Protein AF-A0A1F2QQF0-F1 (afdb_monomer)

Nearest PDB structures (foldseek):
  2oer-assembly1_B  TM=5.824E-01  e=1.417E+00  Pseudomonas aeruginosa

pLDDT: mean 76.14, std 14.35, range [44.59, 94.94]

Structure (mmCIF, N/CA/C/O backbone):
data_AF-A0A1F2QQF0-F1
#
_entry.id   AF-A0A1F2QQF0-F1
#
loop_
_atom_site.group_PDB
_atom_site.id
_atom_site.type_symbol
_atom_site.label_atom_id
_atom_site.label_alt_id
_atom_site.label_comp_id
_atom_site.label_asym_id
_atom_site.label_entity_id
_atom_site.label_seq_id
_atom_site.pdbx_PDB_ins_code
_atom_site.Cartn_x
_atom_site.Cartn_y
_atom_site.Cartn_z
_atom_site.occupancy
_atom_site.B_iso_or_equiv
_atom_site.auth_seq_id
_atom_site.auth_comp_id
_atom_site.auth_asym_id
_atom_site.auth_atom_id
_atom_site.pdbx_PDB_model_num
ATOM 1 N N . MET A 1 1 ? -1.314 12.206 -6.678 1.00 48.84 1 MET A N 1
ATOM 2 C CA . MET A 1 1 ? -1.539 11.006 -5.840 1.00 48.84 1 MET A CA 1
ATOM 3 C C . MET A 1 1 ? -2.813 11.112 -4.991 1.00 48.84 1 MET A C 1
ATOM 5 O O . MET A 1 1 ? -3.781 10.437 -5.318 1.00 48.84 1 MET A O 1
ATOM 9 N N . LEU A 1 2 ? -2.887 12.012 -3.995 1.00 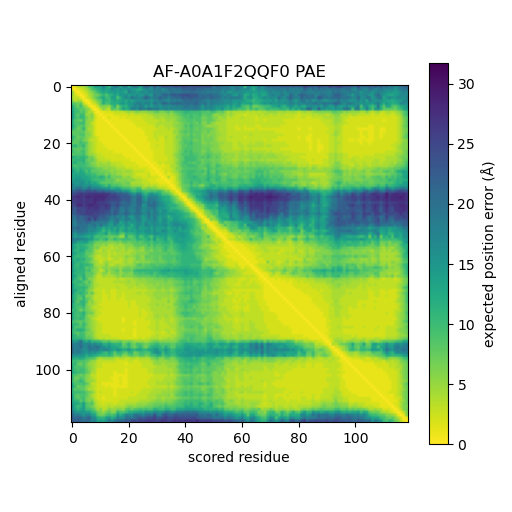52.06 2 LEU A N 1
ATOM 10 C CA . LEU A 1 2 ? -4.059 12.147 -3.101 1.00 52.06 2 LEU A CA 1
ATOM 11 C C . LEU A 1 2 ? -5.390 12.427 -3.830 1.00 52.06 2 LEU A C 1
ATOM 13 O O . LEU A 1 2 ? -6.415 11.877 -3.451 1.00 52.06 2 LEU A O 1
ATOM 17 N N . ALA A 1 3 ? -5.389 13.215 -4.911 1.00 55.25 3 ALA A N 1
ATOM 18 C CA . ALA A 1 3 ? -6.614 13.559 -5.648 1.00 55.25 3 ALA A CA 1
ATOM 19 C C . ALA A 1 3 ? -7.285 12.369 -6.373 1.00 55.25 3 ALA A C 1
ATOM 21 O O . ALA A 1 3 ? -8.510 12.333 -6.468 1.00 55.25 3 ALA A O 1
ATOM 22 N N . HIS A 1 4 ? -6.512 11.387 -6.861 1.00 52.44 4 HIS A N 1
ATOM 23 C CA . HIS A 1 4 ? -7.065 10.185 -7.505 1.00 52.44 4 HIS A CA 1
ATOM 24 C C . HIS A 1 4 ? -7.625 9.208 -6.458 1.00 52.44 4 HIS A C 1
ATOM 26 O O . HIS A 1 4 ? -8.718 8.675 -6.631 1.00 52.44 4 HIS A O 1
ATOM 32 N N . ALA A 1 5 ? -6.927 9.058 -5.326 1.00 54.66 5 ALA A N 1
ATOM 33 C CA . ALA A 1 5 ? -7.369 8.225 -4.210 1.00 54.66 5 ALA A CA 1
ATOM 34 C C . ALA A 1 5 ? -8.610 8.800 -3.497 1.00 54.66 5 ALA A C 1
ATOM 36 O O . ALA A 1 5 ? -9.523 8.051 -3.171 1.00 54.66 5 ALA A O 1
ATOM 37 N N . ARG A 1 6 ? -8.712 10.127 -3.331 1.00 57.28 6 ARG A N 1
ATOM 38 C CA . ARG A 1 6 ? -9.813 10.812 -2.614 1.00 57.28 6 ARG A CA 1
ATOM 39 C C . ARG A 1 6 ? -11.230 10.529 -3.134 1.00 57.28 6 ARG A C 1
ATOM 41 O O . ARG A 1 6 ? -12.189 10.795 -2.421 1.00 57.28 6 ARG A O 1
ATOM 48 N N . ARG A 1 7 ? -11.397 9.985 -4.348 1.00 63.19 7 ARG A N 1
ATOM 49 C CA . ARG A 1 7 ? -12.718 9.564 -4.861 1.00 63.19 7 ARG A CA 1
ATOM 50 C C . ARG A 1 7 ? -13.250 8.292 -4.187 1.00 63.19 7 ARG A C 1
ATOM 52 O O . ARG A 1 7 ? -14.445 8.017 -4.279 1.00 63.19 7 ARG A O 1
ATOM 59 N N . ARG A 1 8 ? -12.391 7.508 -3.528 1.00 66.19 8 ARG A N 1
ATOM 60 C CA . ARG A 1 8 ? -12.783 6.336 -2.734 1.00 66.19 8 ARG A CA 1
ATOM 61 C C . ARG A 1 8 ? -13.037 6.769 -1.292 1.00 66.19 8 ARG A C 1
ATOM 63 O O . ARG A 1 8 ? -12.176 7.394 -0.685 1.00 66.19 8 ARG A O 1
ATOM 70 N N . ARG A 1 9 ? -14.209 6.422 -0.746 1.00 70.31 9 ARG A N 1
ATOM 71 C CA . ARG A 1 9 ? -14.543 6.707 0.664 1.00 70.31 9 ARG A CA 1
ATOM 72 C C . ARG A 1 9 ? -13.835 5.769 1.642 1.00 70.31 9 ARG A C 1
ATOM 74 O O . ARG A 1 9 ? -13.634 6.145 2.783 1.00 70.31 9 ARG A O 1
ATOM 81 N N . ASP A 1 10 ? -13.476 4.566 1.198 1.00 84.94 10 ASP A N 1
ATOM 82 C CA . ASP A 1 10 ? -12.825 3.550 2.028 1.00 84.94 10 ASP A CA 1
ATOM 83 C C . ASP A 1 10 ? -11.298 3.784 2.075 1.00 84.94 10 ASP A C 1
ATOM 85 O O . ASP A 1 10 ? -10.656 3.773 1.017 1.00 84.94 10 ASP A O 1
ATOM 89 N N . PRO A 1 11 ? -10.698 3.994 3.262 1.00 83.69 1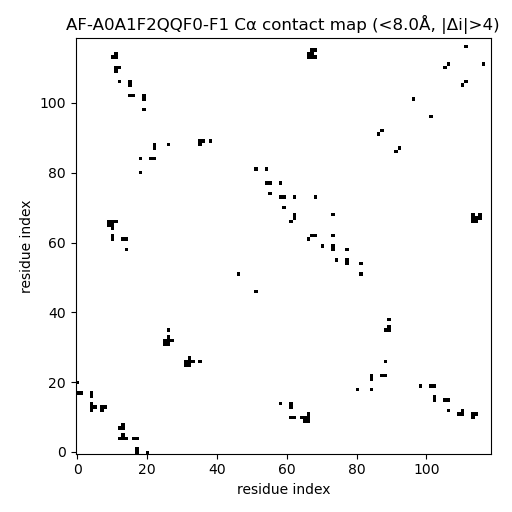1 PRO A N 1
ATOM 90 C CA . PRO A 1 11 ? -9.257 4.212 3.416 1.00 83.69 11 PRO A CA 1
ATOM 91 C C . PRO A 1 11 ? -8.399 3.066 2.877 1.00 83.69 11 PRO A C 1
ATOM 93 O O . PRO A 1 11 ? -7.360 3.307 2.264 1.00 83.69 11 PRO A O 1
ATOM 96 N N . GLY A 1 12 ? -8.846 1.818 3.026 1.00 87.19 12 GLY A N 1
ATOM 97 C CA . GLY A 1 12 ? -8.136 0.662 2.485 1.00 87.19 12 GLY A CA 1
ATOM 98 C C . GLY A 1 12 ? -8.119 0.649 0.961 1.00 87.19 12 GLY A C 1
ATOM 99 O O . GLY A 1 12 ? -7.079 0.395 0.353 1.00 87.19 12 GLY A O 1
ATOM 100 N N . GLU A 1 13 ? -9.226 1.013 0.313 1.00 89.00 13 GLU A N 1
ATOM 101 C CA . GLU A 1 13 ? -9.249 1.180 -1.141 1.00 89.00 13 GLU A CA 1
ATOM 102 C C . GLU A 1 13 ? -8.329 2.310 -1.607 1.00 89.00 13 GLU A C 1
ATOM 104 O O . GLU A 1 13 ? -7.665 2.171 -2.633 1.00 89.00 13 GLU A O 1
ATOM 109 N N . ARG A 1 14 ? -8.238 3.407 -0.848 1.00 86.75 14 ARG A N 1
ATOM 110 C CA . ARG A 1 14 ? -7.316 4.512 -1.151 1.00 86.75 14 ARG A CA 1
ATOM 111 C C . ARG A 1 14 ? -5.860 4.068 -1.123 1.00 86.75 14 ARG A C 1
ATOM 113 O O . ARG A 1 14 ? -5.109 4.437 -2.023 1.00 86.75 14 ARG A O 1
ATOM 120 N N . ILE A 1 15 ? -5.480 3.280 -0.119 1.00 87.19 15 ILE A N 1
ATOM 121 C CA . ILE A 1 15 ? -4.133 2.713 0.006 1.00 87.19 15 ILE A CA 1
ATOM 122 C C . ILE A 1 15 ? -3.820 1.814 -1.194 1.00 87.19 15 ILE A C 1
ATOM 124 O O . ILE A 1 15 ? -2.768 1.952 -1.812 1.00 87.19 15 ILE A O 1
ATOM 128 N N . ILE A 1 16 ? -4.750 0.941 -1.582 1.00 90.75 16 ILE A N 1
ATOM 129 C CA . ILE A 1 16 ? -4.544 0.029 -2.714 1.00 90.75 16 ILE A CA 1
ATOM 130 C C . ILE A 1 16 ? -4.383 0.791 -4.033 1.00 90.75 16 ILE A C 1
ATOM 132 O O . ILE A 1 16 ? -3.469 0.494 -4.800 1.00 90.75 16 ILE A O 1
ATOM 136 N N . GLU A 1 17 ? -5.225 1.790 -4.307 1.00 88.75 17 GLU A N 1
ATOM 137 C CA . GLU A 1 17 ? -5.074 2.602 -5.524 1.00 88.75 17 GLU A CA 1
ATOM 138 C C . GLU A 1 17 ? -3.775 3.423 -5.501 1.00 88.75 17 GLU A C 1
ATOM 140 O O 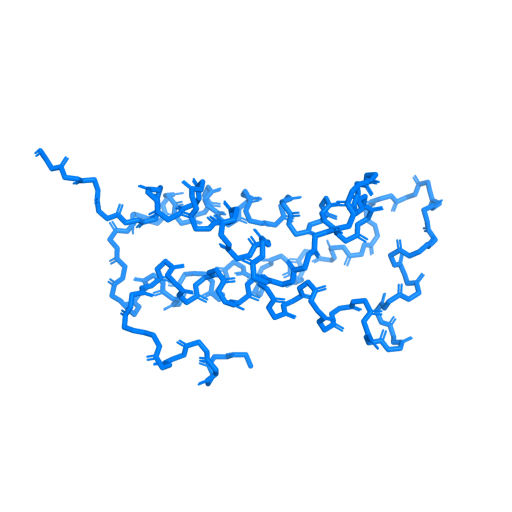. GLU A 1 17 ? -3.153 3.624 -6.543 1.00 88.75 17 GLU A O 1
ATOM 145 N N . ALA A 1 18 ? -3.319 3.855 -4.322 1.00 86.00 18 ALA A N 1
ATOM 146 C CA . ALA A 1 18 ? -2.026 4.511 -4.168 1.00 86.00 18 ALA A CA 1
ATOM 147 C C . ALA A 1 18 ? -0.860 3.564 -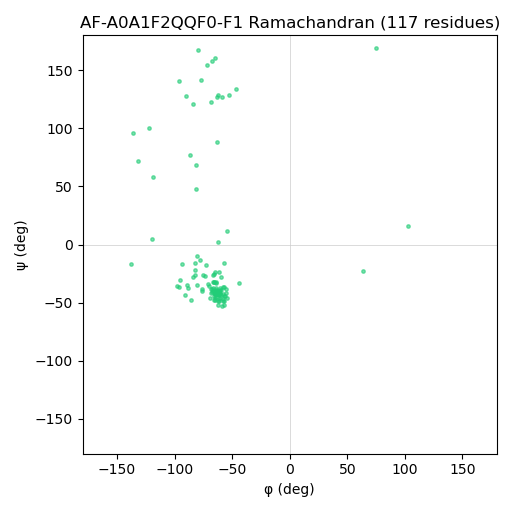4.504 1.00 86.00 18 ALA A C 1
ATOM 149 O O . ALA A 1 18 ? 0.062 3.968 -5.212 1.00 86.00 18 ALA A O 1
ATOM 150 N N . MET A 1 19 ? -0.924 2.301 -4.068 1.00 88.81 19 MET A N 1
ATOM 151 C CA . MET A 1 19 ? 0.067 1.284 -4.433 1.00 88.81 19 MET A CA 1
ATOM 152 C C . MET A 1 19 ? 0.084 1.032 -5.942 1.00 88.81 19 MET A C 1
ATOM 154 O O . MET A 1 19 ? 1.148 1.063 -6.550 1.00 88.81 19 MET A O 1
ATOM 158 N N . LEU A 1 20 ? -1.082 0.828 -6.563 1.00 89.94 20 LEU A N 1
ATOM 159 C CA . LEU A 1 20 ? -1.184 0.596 -8.010 1.00 89.94 20 LEU A CA 1
ATOM 160 C C . LEU A 1 20 ? -0.639 1.773 -8.819 1.00 89.94 20 LEU A C 1
ATOM 162 O O . LEU A 1 20 ? 0.079 1.568 -9.794 1.00 89.94 20 LEU A O 1
ATOM 166 N N . PHE A 1 21 ? -0.939 3.000 -8.386 1.00 85.50 21 PHE A N 1
ATOM 167 C CA . PHE A 1 21 ? -0.370 4.205 -8.975 1.00 85.50 21 PHE A CA 1
ATOM 168 C C . PHE A 1 21 ? 1.162 4.175 -8.916 1.00 85.50 21 PHE A C 1
ATOM 170 O O . PHE A 1 21 ? 1.804 4.308 -9.950 1.00 85.50 21 PHE A O 1
ATOM 177 N N . LEU A 1 22 ? 1.761 3.932 -7.746 1.00 85.19 22 LEU A N 1
ATOM 178 C CA . LEU A 1 22 ? 3.222 3.882 -7.616 1.00 85.19 22 LEU A CA 1
ATOM 179 C C . LEU A 1 22 ? 3.854 2.778 -8.473 1.00 85.19 22 LEU A C 1
ATOM 181 O O . LEU A 1 22 ? 4.855 3.027 -9.140 1.00 85.19 22 LEU A O 1
ATOM 185 N N . LEU A 1 23 ? 3.257 1.585 -8.501 1.00 85.69 23 LEU A N 1
ATOM 186 C CA . LEU A 1 23 ? 3.753 0.460 -9.300 1.00 85.69 23 LEU A CA 1
ATOM 187 C C . LEU A 1 23 ? 3.683 0.715 -10.808 1.00 85.69 23 LEU A C 1
ATOM 189 O O . LEU A 1 23 ? 4.449 0.116 -11.558 1.00 85.69 23 LEU A O 1
ATOM 193 N N . ARG A 1 24 ? 2.799 1.610 -11.256 1.00 86.56 24 ARG A N 1
ATOM 194 C CA . ARG A 1 24 ? 2.724 2.043 -12.653 1.00 86.56 24 ARG A CA 1
ATOM 195 C C . ARG A 1 24 ? 3.679 3.194 -12.957 1.00 86.56 24 ARG A C 1
ATOM 197 O O . ARG A 1 24 ? 4.392 3.142 -13.954 1.00 86.56 24 ARG A O 1
ATOM 204 N N . GLU A 1 25 ? 3.687 4.229 -12.121 1.00 83.06 25 GLU A N 1
ATOM 205 C CA . GLU A 1 25 ? 4.428 5.460 -12.409 1.00 83.06 25 GLU A CA 1
ATOM 206 C C . GLU A 1 25 ? 5.936 5.309 -12.176 1.00 83.06 25 GLU A C 1
ATOM 208 O O . GLU A 1 25 ? 6.720 5.818 -12.970 1.00 83.06 25 GLU A O 1
ATOM 213 N N . ILE A 1 26 ? 6.372 4.587 -11.134 1.00 82.75 26 ILE A N 1
ATOM 214 C CA . ILE A 1 26 ? 7.805 4.477 -10.805 1.00 82.75 26 ILE A CA 1
ATOM 215 C C . ILE A 1 26 ? 8.611 3.824 -11.942 1.00 82.75 26 ILE A C 1
ATOM 217 O O . ILE A 1 26 ? 9.635 4.390 -12.329 1.00 82.75 26 ILE A O 1
ATOM 221 N N . PRO A 1 27 ? 8.195 2.680 -12.526 1.00 77.81 27 PRO A N 1
ATOM 222 C CA . PRO A 1 27 ? 8.921 2.089 -13.650 1.00 77.81 27 PRO A CA 1
ATOM 223 C C . PRO A 1 27 ? 8.872 2.935 -14.929 1.00 77.81 27 PRO A C 1
ATOM 225 O O . PRO A 1 27 ? 9.766 2.813 -15.769 1.00 77.81 27 PRO A O 1
ATOM 228 N N . ALA A 1 28 ? 7.826 3.753 -15.090 1.00 81.50 28 ALA A N 1
ATOM 229 C CA . ALA A 1 28 ? 7.629 4.627 -16.243 1.00 81.50 28 ALA A CA 1
ATOM 230 C C . ALA A 1 28 ? 8.411 5.949 -16.136 1.00 81.50 28 ALA A C 1
ATOM 232 O O . ALA A 1 28 ? 8.695 6.573 -17.159 1.00 81.50 28 ALA A O 1
ATOM 233 N N . ASP A 1 29 ? 8.777 6.371 -14.924 1.00 79.25 29 ASP A N 1
ATOM 234 C CA . ASP A 1 29 ? 9.539 7.594 -14.691 1.00 79.25 29 ASP A CA 1
ATOM 235 C C . ASP A 1 29 ? 10.983 7.447 -15.230 1.00 79.25 29 ASP A C 1
ATOM 237 O O . ASP A 1 29 ? 11.720 6.556 -14.794 1.00 79.25 29 ASP A O 1
ATOM 241 N N . PRO A 1 30 ? 11.441 8.321 -16.150 1.00 77.94 30 PRO A N 1
ATOM 242 C CA . PRO A 1 30 ? 12.780 8.233 -16.739 1.00 77.94 30 PRO A CA 1
ATOM 243 C C . PRO A 1 30 ? 13.937 8.363 -15.740 1.00 77.94 30 PRO A C 1
ATOM 245 O O . PRO A 1 30 ? 15.046 7.913 -16.027 1.00 77.94 30 PRO A O 1
ATOM 248 N N . ARG A 1 31 ? 13.707 9.003 -14.589 1.00 75.62 31 ARG A N 1
ATOM 249 C CA . ARG A 1 31 ? 14.698 9.212 -13.526 1.00 75.62 31 ARG A CA 1
ATOM 250 C C . ARG A 1 31 ? 14.708 8.047 -12.544 1.00 75.62 31 ARG A C 1
ATOM 252 O O . ARG A 1 31 ? 15.781 7.676 -12.080 1.00 75.62 31 ARG A O 1
ATOM 259 N N . LEU A 1 32 ? 13.541 7.480 -12.234 1.00 73.00 32 LEU A N 1
ATOM 260 C CA . LEU A 1 32 ? 13.407 6.413 -11.235 1.00 73.00 32 LEU A CA 1
ATOM 261 C C . LEU A 1 32 ? 13.533 5.012 -11.847 1.00 73.00 32 LEU A C 1
ATOM 263 O O . LEU A 1 32 ? 14.242 4.167 -11.307 1.00 73.00 32 LEU A O 1
ATOM 267 N N . GLY A 1 33 ? 12.907 4.765 -12.997 1.00 72.06 33 GLY A N 1
ATOM 268 C CA . GLY A 1 33 ? 12.826 3.451 -13.640 1.00 72.06 33 GLY A CA 1
ATOM 269 C C . GLY A 1 33 ? 14.174 2.756 -13.894 1.00 72.06 33 GLY A C 1
ATOM 270 O O . GLY A 1 33 ? 14.301 1.572 -13.571 1.00 72.06 33 GLY A O 1
ATOM 271 N N . PRO A 1 34 ? 15.217 3.433 -14.428 1.00 74.12 34 PRO A N 1
ATOM 272 C CA . PRO A 1 34 ? 16.533 2.819 -14.636 1.00 74.12 34 PRO A CA 1
ATOM 273 C C . PRO A 1 34 ? 17.181 2.317 -13.351 1.00 74.12 34 PRO A C 1
ATOM 275 O O . PRO A 1 34 ? 17.968 1.368 -13.380 1.00 74.12 34 PRO A O 1
ATOM 278 N N . LEU A 1 35 ? 16.846 2.942 -12.227 1.00 69.81 35 LEU A N 1
ATOM 279 C CA . LEU A 1 35 ? 17.457 2.613 -10.963 1.00 69.81 35 LEU A CA 1
ATOM 280 C C . LEU A 1 35 ? 16.954 1.274 -10.397 1.00 69.81 35 LEU A C 1
ATOM 282 O O . LEU A 1 35 ? 17.698 0.580 -9.715 1.00 69.81 35 LEU A O 1
ATOM 286 N N . PHE A 1 36 ? 15.730 0.865 -10.740 1.00 65.88 36 PHE A N 1
ATOM 287 C CA . PHE A 1 36 ? 15.179 -0.444 -10.366 1.00 65.88 36 PHE A CA 1
ATOM 288 C C . PHE A 1 36 ? 15.623 -1.577 -11.308 1.00 65.88 36 PHE A C 1
ATOM 290 O O . PHE A 1 36 ? 15.528 -2.746 -10.953 1.00 65.88 36 PHE A O 1
ATOM 297 N N . LYS A 1 37 ? 16.149 -1.252 -12.500 1.00 60.53 37 LYS A N 1
ATOM 298 C CA . LYS A 1 37 ? 16.646 -2.236 -13.486 1.00 60.53 37 LYS A CA 1
ATOM 299 C C . LYS A 1 37 ? 18.085 -2.683 -13.231 1.00 60.53 37 LYS A C 1
ATOM 301 O O . LYS A 1 37 ? 18.468 -3.785 -13.617 1.00 60.53 37 LYS A O 1
ATOM 306 N N . LYS A 1 38 ? 18.909 -1.831 -12.614 1.00 53.00 38 LYS A N 1
ATOM 307 C CA . LYS A 1 38 ? 20.284 -2.170 -12.229 1.00 53.00 38 LYS A CA 1
ATOM 308 C C . LYS A 1 38 ? 20.270 -2.827 -10.849 1.00 53.00 38 LYS A C 1
ATOM 310 O O . LYS A 1 38 ? 20.638 -2.214 -9.856 1.00 53.00 38 LYS A O 1
ATOM 315 N N . GLY A 1 39 ? 19.882 -4.099 -10.800 1.00 53.84 39 GLY A N 1
ATOM 316 C CA . GLY A 1 39 ? 20.210 -4.955 -9.663 1.00 53.84 39 GLY A CA 1
ATOM 317 C C . GLY A 1 39 ? 21.728 -5.108 -9.575 1.00 53.84 39 GLY A C 1
ATOM 318 O O . GLY A 1 39 ? 22.291 -5.990 -10.215 1.00 53.84 39 GLY A O 1
ATOM 319 N N . ARG A 1 40 ? 22.414 -4.206 -8.868 1.00 44.59 40 ARG A N 1
ATOM 320 C CA . ARG A 1 40 ? 23.837 -4.346 -8.544 1.00 44.59 40 ARG A CA 1
ATOM 321 C C . ARG A 1 40 ? 24.077 -3.980 -7.086 1.00 44.59 40 ARG A C 1
ATOM 323 O O . ARG A 1 40 ? 24.189 -2.813 -6.737 1.00 44.59 40 ARG A O 1
ATOM 330 N N . GLU A 1 41 ? 24.086 -5.047 -6.293 1.00 49.31 41 GLU A N 1
ATOM 331 C CA . GLU A 1 41 ? 24.864 -5.312 -5.070 1.00 49.31 41 GLU A CA 1
ATOM 332 C C . GLU A 1 41 ? 24.652 -4.428 -3.828 1.00 49.31 41 GLU A C 1
ATOM 334 O O . GLU A 1 41 ? 24.776 -4.942 -2.719 1.00 49.31 41 GLU A O 1
ATOM 339 N N . ASP A 1 42 ? 24.147 -3.202 -3.956 1.00 47.97 42 ASP A N 1
ATOM 340 C CA . ASP A 1 42 ? 23.949 -2.294 -2.821 1.00 47.97 42 ASP A CA 1
ATOM 341 C C . ASP A 1 42 ? 22.474 -1.920 -2.632 1.00 47.97 42 ASP A C 1
ATOM 343 O O . ASP A 1 42 ? 22.114 -0.741 -2.624 1.00 47.97 42 ASP A O 1
ATOM 347 N N . GLY A 1 43 ? 21.595 -2.912 -2.433 1.00 48.66 43 GLY A N 1
ATOM 348 C CA . GLY A 1 43 ? 20.142 -2.754 -2.188 1.00 48.66 43 GLY A CA 1
ATOM 349 C C . GLY A 1 43 ? 19.721 -1.829 -1.021 1.00 48.66 43 GLY A C 1
ATOM 350 O O . GLY A 1 43 ? 18.560 -1.821 -0.626 1.00 48.66 43 GLY A O 1
ATOM 351 N N . ARG A 1 44 ? 20.651 -1.048 -0.462 1.00 49.53 44 ARG A N 1
ATOM 352 C CA . ARG A 1 44 ? 20.484 0.011 0.540 1.00 49.53 44 ARG A CA 1
ATOM 353 C C . ARG A 1 44 ? 20.329 1.422 -0.046 1.00 49.53 44 ARG A C 1
ATOM 355 O O . ARG A 1 44 ? 19.911 2.316 0.677 1.00 49.53 44 ARG A O 1
ATOM 362 N N . GLY A 1 45 ? 20.677 1.656 -1.313 1.00 44.84 45 GLY A N 1
ATOM 363 C CA . GLY A 1 45 ? 20.938 3.019 -1.798 1.00 44.84 45 GLY A CA 1
ATOM 364 C C . GLY A 1 45 ? 19.732 3.916 -2.103 1.00 44.84 45 GLY A C 1
ATOM 365 O O . GLY A 1 45 ? 19.927 5.110 -2.307 1.00 44.84 45 GLY A O 1
ATOM 366 N N . MET A 1 46 ? 18.503 3.394 -2.187 1.00 48.66 46 MET A N 1
ATOM 367 C CA . MET A 1 46 ? 17.487 4.108 -2.980 1.00 48.66 46 MET A CA 1
ATOM 368 C C . MET A 1 46 ? 16.081 4.212 -2.415 1.00 48.66 46 MET A C 1
ATOM 370 O O . MET A 1 46 ? 15.333 5.117 -2.788 1.00 48.66 46 MET A O 1
ATOM 374 N N . TYR A 1 47 ? 15.762 3.388 -1.426 1.00 53.38 47 TYR A N 1
ATOM 375 C CA . TYR A 1 47 ? 14.780 3.776 -0.424 1.00 53.38 47 TYR A CA 1
ATOM 376 C C . TYR A 1 47 ? 15.518 4.652 0.576 1.00 53.38 47 TYR A C 1
ATOM 378 O O . TYR A 1 47 ? 15.787 4.234 1.697 1.00 53.38 47 TYR A O 1
ATOM 386 N N . SER A 1 48 ? 15.929 5.851 0.143 1.00 51.88 48 SER A N 1
ATOM 387 C CA . SER A 1 48 ? 16.360 6.875 1.091 1.00 51.88 48 SER A CA 1
ATOM 388 C C . SER A 1 48 ? 15.307 6.921 2.193 1.00 51.88 48 SER A C 1
ATOM 390 O O . SER A 1 48 ? 14.111 6.894 1.893 1.00 51.88 48 SER A O 1
ATOM 392 N N . VAL A 1 49 ? 15.742 6.946 3.451 1.00 48.59 49 VAL A N 1
ATOM 393 C CA . VAL A 1 49 ? 14.877 7.027 4.639 1.00 48.59 49 VAL A CA 1
ATOM 394 C C . VAL A 1 49 ? 13.769 8.073 4.440 1.00 48.59 49 VAL A C 1
ATOM 396 O O . VAL A 1 49 ? 12.621 7.834 4.791 1.00 48.59 49 VAL A O 1
ATOM 399 N N . VAL A 1 50 ? 14.076 9.145 3.705 1.00 47.94 50 VAL A N 1
ATOM 400 C CA . VAL A 1 50 ? 13.154 10.205 3.278 1.00 47.94 50 VAL A CA 1
ATOM 401 C C . VAL A 1 50 ? 11.957 9.689 2.453 1.00 47.94 50 VAL A C 1
ATOM 403 O O . VAL A 1 50 ? 10.826 10.102 2.685 1.00 47.94 50 VAL A O 1
ATOM 406 N N . THR A 1 51 ? 12.150 8.765 1.507 1.00 59.91 51 THR A N 1
ATOM 407 C CA . THR A 1 51 ? 11.061 8.172 0.703 1.00 59.91 51 THR A CA 1
ATOM 408 C C . THR A 1 51 ? 10.188 7.233 1.543 1.00 59.91 51 THR A C 1
ATOM 410 O O . THR A 1 51 ? 8.973 7.170 1.332 1.00 59.91 51 THR A O 1
ATOM 413 N N . MET A 1 52 ? 10.778 6.529 2.519 1.00 59.47 52 MET A N 1
ATOM 414 C CA . MET A 1 52 ? 10.024 5.711 3.479 1.00 59.47 52 MET A CA 1
ATOM 415 C C . MET A 1 52 ? 9.212 6.585 4.435 1.00 59.47 52 MET A C 1
ATOM 417 O O . MET A 1 52 ? 8.024 6.333 4.598 1.00 59.47 52 MET A O 1
ATOM 421 N N . GLU A 1 53 ? 9.798 7.645 4.990 1.00 59.78 53 GLU A N 1
ATOM 422 C CA . GLU A 1 53 ? 9.116 8.584 5.887 1.00 59.78 53 GLU A CA 1
ATOM 423 C C . GLU A 1 53 ? 7.959 9.311 5.193 1.00 59.78 53 GLU A C 1
ATOM 425 O O . GLU A 1 53 ? 6.862 9.395 5.743 1.00 59.78 53 GLU A O 1
ATOM 430 N N . VAL A 1 54 ? 8.145 9.766 3.949 1.00 60.56 54 VAL A N 1
ATOM 431 C CA . VAL A 1 54 ? 7.060 10.381 3.161 1.00 60.56 54 VAL A CA 1
ATOM 432 C C . VAL A 1 54 ? 5.930 9.380 2.895 1.00 60.56 54 VAL A C 1
ATOM 434 O O . VAL A 1 54 ? 4.753 9.731 3.003 1.00 60.56 54 VAL A O 1
ATOM 437 N N . SER A 1 55 ? 6.265 8.122 2.593 1.00 69.06 55 SER A N 1
ATOM 438 C CA . SER A 1 55 ? 5.273 7.054 2.389 1.00 69.06 55 SER A CA 1
ATOM 439 C C . SER A 1 55 ? 4.533 6.710 3.686 1.00 69.06 55 SER A C 1
ATOM 441 O O . SER A 1 55 ? 3.322 6.493 3.677 1.00 69.06 55 SER A O 1
ATOM 443 N N . HIS A 1 56 ? 5.245 6.735 4.810 1.00 74.69 56 HIS A N 1
ATOM 444 C CA . HIS A 1 56 ? 4.715 6.519 6.149 1.00 74.69 56 HIS A CA 1
ATOM 445 C C . HIS A 1 56 ? 3.729 7.622 6.555 1.00 74.69 56 HIS A C 1
ATOM 447 O O . HIS A 1 56 ? 2.600 7.342 6.963 1.00 74.69 56 HIS A O 1
ATOM 453 N N . HIS A 1 57 ? 4.106 8.887 6.350 1.00 76.50 57 HIS A N 1
ATOM 454 C CA . HIS A 1 57 ? 3.230 10.036 6.571 1.00 76.50 57 HIS A CA 1
ATOM 455 C C . HIS A 1 57 ? 1.980 9.993 5.689 1.00 76.50 57 HIS A C 1
ATOM 457 O O . HIS A 1 57 ? 0.888 10.302 6.162 1.00 76.50 57 HIS A O 1
ATOM 463 N N . ALA A 1 58 ? 2.108 9.569 4.429 1.00 75.88 58 ALA A N 1
ATOM 464 C CA . ALA A 1 58 ? 0.961 9.430 3.539 1.00 75.88 58 ALA A CA 1
ATOM 465 C C . ALA A 1 58 ? -0.029 8.356 4.023 1.00 75.88 58 ALA A C 1
ATOM 467 O O . ALA A 1 58 ? -1.239 8.566 3.945 1.00 75.88 58 ALA A O 1
ATOM 468 N N . LEU A 1 59 ? 0.461 7.228 4.546 1.00 80.00 59 LEU A N 1
ATOM 469 C CA . LEU A 1 59 ? -0.393 6.174 5.104 1.00 80.00 59 LEU A CA 1
ATOM 470 C C . LEU A 1 59 ? -1.081 6.616 6.398 1.00 80.00 59 LEU A C 1
ATOM 472 O O . LEU A 1 59 ? -2.283 6.393 6.546 1.00 80.00 59 LEU A O 1
ATOM 476 N N . ARG A 1 60 ? -0.360 7.319 7.280 1.00 81.75 60 ARG A N 1
ATOM 477 C CA . ARG A 1 60 ? -0.939 7.945 8.478 1.00 81.75 60 ARG A CA 1
ATOM 478 C C . ARG A 1 60 ? -2.048 8.932 8.119 1.00 81.75 60 ARG A C 1
ATOM 480 O O . ARG A 1 60 ? -3.153 8.784 8.627 1.00 81.75 60 ARG A O 1
ATOM 487 N N . ALA A 1 61 ? -1.814 9.828 7.160 1.00 79.56 61 ALA A N 1
ATOM 488 C CA . ALA A 1 61 ? -2.826 10.781 6.701 1.00 79.56 61 ALA A CA 1
ATOM 489 C C . ALA A 1 61 ? -4.071 10.092 6.108 1.00 79.56 61 ALA A C 1
ATOM 491 O O . ALA A 1 61 ? -5.196 10.536 6.318 1.00 79.56 61 ALA A O 1
ATOM 492 N N . VAL A 1 62 ? -3.903 8.983 5.375 1.00 79.81 62 VAL A N 1
ATOM 493 C CA . VAL A 1 62 ? -5.051 8.211 4.864 1.00 79.81 62 VAL A CA 1
ATOM 494 C C . VAL A 1 62 ? -5.8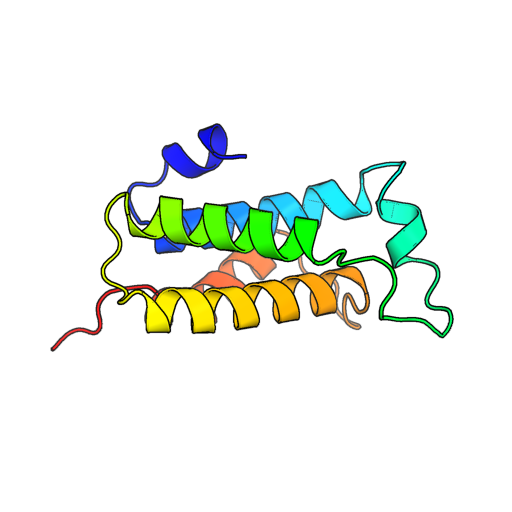32 7.543 6.000 1.00 79.81 62 VAL A C 1
ATOM 496 O O . VAL A 1 62 ? -7.058 7.513 5.929 1.00 79.81 62 VAL A O 1
ATOM 499 N N . ASN A 1 63 ? -5.155 7.034 7.035 1.00 82.12 63 ASN A N 1
ATOM 500 C CA . ASN A 1 63 ? -5.818 6.454 8.204 1.00 82.12 63 ASN A CA 1
ATOM 501 C C . ASN A 1 63 ? -6.518 7.517 9.070 1.00 82.12 63 ASN A C 1
ATOM 503 O O . ASN A 1 63 ? -7.600 7.262 9.583 1.00 82.12 63 ASN A O 1
ATOM 507 N N . GLU A 1 64 ? -5.960 8.721 9.194 1.00 82.06 64 GLU A N 1
ATOM 508 C CA . GLU A 1 64 ? -6.610 9.852 9.877 1.00 82.06 64 GLU A CA 1
ATOM 509 C C . GLU A 1 64 ? -7.892 10.303 9.152 1.00 82.06 64 GLU A C 1
ATOM 511 O O . GLU A 1 64 ? -8.874 10.686 9.785 1.00 82.06 64 GLU A O 1
ATOM 516 N N . GLU A 1 65 ? -7.935 10.179 7.823 1.00 81.62 65 GLU A N 1
ATOM 517 C CA . GLU A 1 65 ? -9.117 10.448 6.996 1.00 81.62 65 GLU A CA 1
ATOM 518 C C . GLU A 1 65 ? -10.118 9.260 6.973 1.00 81.62 65 GLU A C 1
ATOM 520 O O . GLU A 1 65 ? -10.607 8.862 5.910 1.00 81.62 65 GLU A O 1
ATOM 525 N N . GLY A 1 66 ? -10.449 8.703 8.147 1.00 77.62 66 GLY A N 1
ATOM 526 C CA . GLY A 1 66 ? -11.556 7.747 8.336 1.00 77.62 66 GLY A CA 1
ATOM 527 C C . GLY A 1 66 ? -11.173 6.269 8.466 1.00 77.62 66 GLY A C 1
ATOM 528 O O . GLY A 1 66 ? -12.031 5.402 8.296 1.00 77.62 66 GLY A O 1
ATOM 529 N N . GLY A 1 67 ? -9.901 5.970 8.725 1.00 82.69 67 GLY A N 1
ATOM 530 C CA . GLY A 1 67 ? -9.421 4.634 9.073 1.00 82.69 67 GLY A CA 1
ATOM 531 C C . GLY A 1 67 ? -9.674 4.278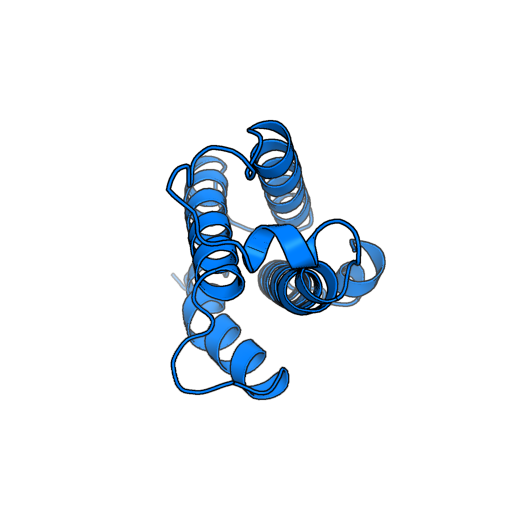 10.538 1.00 82.69 67 GLY A C 1
ATOM 532 O O . GLY A 1 67 ? -10.041 5.119 11.356 1.00 82.69 67 GLY A O 1
ATOM 533 N N . THR A 1 68 ? -9.498 2.999 10.863 1.00 84.56 68 THR A N 1
ATOM 534 C CA . THR A 1 68 ? -9.732 2.455 12.213 1.00 84.56 68 THR A CA 1
ATOM 535 C C . THR A 1 68 ? -8.488 1.830 12.829 1.00 84.56 68 THR A C 1
ATOM 537 O O . THR A 1 68 ? -8.582 1.230 13.896 1.00 84.56 68 THR A O 1
ATOM 540 N N . LEU A 1 69 ? -7.339 1.925 12.156 1.00 86.12 69 LEU A N 1
ATOM 541 C CA . LEU A 1 69 ? -6.093 1.349 12.644 1.00 86.12 69 LEU A CA 1
ATOM 542 C C . LEU A 1 69 ? -5.510 2.224 13.753 1.00 86.12 69 LEU A C 1
ATOM 544 O O . LEU A 1 69 ? -5.521 3.457 13.671 1.00 86.12 69 LEU A O 1
ATOM 548 N N . THR A 1 70 ? -4.954 1.579 14.769 1.00 89.12 70 THR A N 1
ATOM 549 C CA . THR A 1 70 ? -4.111 2.226 15.775 1.00 89.12 70 THR A CA 1
ATOM 550 C C . THR A 1 70 ? -2.820 2.749 15.140 1.00 89.12 70 THR A C 1
ATOM 552 O O . THR A 1 70 ? -2.391 2.280 14.088 1.00 89.12 70 THR A O 1
ATOM 555 N N . ALA A 1 71 ? -2.140 3.694 15.798 1.00 85.69 71 ALA A N 1
ATOM 556 C CA . ALA A 1 71 ? -0.861 4.217 15.305 1.00 85.69 71 ALA A CA 1
ATOM 557 C C . ALA A 1 71 ? 0.178 3.106 15.068 1.00 85.69 71 ALA A C 1
ATOM 559 O O . ALA A 1 71 ? 0.889 3.133 14.071 1.00 85.69 71 ALA A O 1
ATOM 560 N N . ARG A 1 72 ? 0.212 2.100 15.953 1.00 87.75 72 ARG A N 1
ATOM 561 C CA . ARG A 1 72 ? 1.093 0.939 15.812 1.00 87.75 72 ARG A CA 1
ATOM 562 C C . ARG A 1 72 ? 0.743 0.100 14.582 1.00 87.75 72 ARG A C 1
ATOM 564 O O . ARG A 1 72 ? 1.636 -0.263 13.828 1.00 87.75 72 ARG A O 1
ATOM 571 N N . GLU A 1 73 ? -0.539 -0.191 14.370 1.00 88.25 73 GLU A N 1
ATOM 572 C CA . GLU A 1 73 ? -0.990 -0.951 13.196 1.00 88.25 73 GLU A CA 1
ATOM 573 C C . GLU A 1 73 ? -0.711 -0.200 11.889 1.00 88.25 73 GLU A C 1
ATOM 575 O O . GLU A 1 73 ? -0.401 -0.829 10.880 1.00 88.25 73 GLU A O 1
ATOM 580 N N . VAL A 1 74 ? -0.778 1.137 11.894 1.00 86.50 74 VAL A N 1
ATOM 581 C CA . VAL A 1 74 ? -0.388 1.947 10.731 1.00 86.50 74 VAL A CA 1
ATOM 582 C C . VAL A 1 74 ? 1.103 1.807 10.430 1.00 86.50 74 VAL A C 1
ATOM 584 O O . VAL A 1 74 ? 1.459 1.661 9.262 1.00 86.50 74 VAL A O 1
ATOM 587 N N . ASP A 1 75 ? 1.960 1.813 11.449 1.00 84.50 75 ASP A N 1
ATOM 588 C CA . ASP A 1 75 ? 3.409 1.670 11.269 1.00 84.50 75 ASP A CA 1
ATOM 589 C C . ASP A 1 75 ? 3.768 0.273 10.734 1.00 84.50 75 ASP A C 1
ATOM 591 O O . ASP A 1 75 ? 4.515 0.141 9.762 1.00 84.50 75 ASP A O 1
ATOM 595 N N . GLU A 1 76 ? 3.157 -0.774 11.299 1.00 87.75 76 GLU A N 1
ATOM 596 C CA . GLU A 1 76 ? 3.308 -2.161 10.837 1.00 87.75 76 GLU A CA 1
ATOM 597 C C . GLU A 1 76 ? 2.797 -2.334 9.390 1.00 87.75 76 GLU A C 1
ATOM 599 O O . GLU A 1 76 ? 3.456 -2.959 8.550 1.00 87.75 76 GLU A O 1
ATOM 604 N N . LEU A 1 77 ? 1.648 -1.733 9.055 1.00 86.94 77 LEU A N 1
ATOM 605 C CA . LEU A 1 77 ? 1.099 -1.746 7.698 1.00 86.94 77 LEU A CA 1
ATOM 606 C C . LEU A 1 77 ? 2.000 -0.992 6.715 1.00 86.94 77 LEU A C 1
ATOM 608 O O . LEU A 1 77 ? 2.177 -1.432 5.577 1.00 86.94 77 LEU A O 1
ATOM 612 N N . ALA A 1 78 ? 2.567 0.135 7.132 1.00 84.19 78 ALA A N 1
ATOM 613 C CA . ALA A 1 78 ? 3.464 0.914 6.301 1.00 84.19 78 ALA A CA 1
ATOM 614 C C . ALA A 1 78 ? 4.748 0.156 5.979 1.00 84.19 78 ALA A C 1
ATOM 616 O O . ALA A 1 78 ? 5.150 0.127 4.813 1.00 84.19 78 ALA A O 1
ATOM 617 N N . GLU A 1 79 ? 5.340 -0.525 6.961 1.00 85.75 79 GLU A N 1
ATOM 618 C CA . GLU A 1 79 ? 6.472 -1.418 6.718 1.00 85.75 79 GLU A CA 1
ATOM 619 C C . GLU A 1 79 ? 6.113 -2.496 5.683 1.00 85.75 79 GLU A C 1
ATOM 621 O O . GLU A 1 79 ? 6.846 -2.699 4.708 1.00 85.75 79 GLU A O 1
ATOM 626 N N . LEU A 1 80 ? 4.963 -3.158 5.850 1.00 88.25 80 LEU A N 1
ATOM 627 C CA . LEU A 1 80 ? 4.516 -4.207 4.935 1.00 88.25 80 LEU A CA 1
ATOM 628 C C . LEU A 1 80 ? 4.313 -3.678 3.508 1.00 88.25 80 LEU A C 1
ATOM 630 O O . LEU A 1 80 ? 4.793 -4.284 2.548 1.00 88.25 80 LEU A O 1
ATOM 634 N N . ILE A 1 81 ? 3.630 -2.543 3.353 1.00 87.00 81 ILE A N 1
ATOM 635 C CA . ILE A 1 81 ? 3.385 -1.919 2.047 1.00 87.00 81 ILE A CA 1
ATOM 636 C C . ILE A 1 81 ? 4.703 -1.545 1.372 1.00 87.00 81 ILE A C 1
ATOM 638 O O . ILE A 1 81 ? 4.862 -1.802 0.179 1.00 87.00 81 ILE A O 1
ATOM 642 N N . LEU A 1 82 ? 5.656 -0.981 2.115 1.00 84.12 82 LEU A N 1
ATOM 643 C CA . LEU A 1 82 ? 6.960 -0.602 1.573 1.00 84.12 82 LEU A CA 1
ATOM 644 C C . LEU A 1 82 ? 7.748 -1.823 1.092 1.00 84.12 82 LEU A C 1
ATOM 646 O O . LEU A 1 82 ? 8.300 -1.796 -0.010 1.00 84.12 82 LEU A O 1
ATOM 650 N N . ARG A 1 83 ? 7.737 -2.922 1.857 1.00 85.75 83 ARG A N 1
ATOM 651 C CA . ARG A 1 83 ? 8.351 -4.196 1.445 1.00 85.75 83 ARG A CA 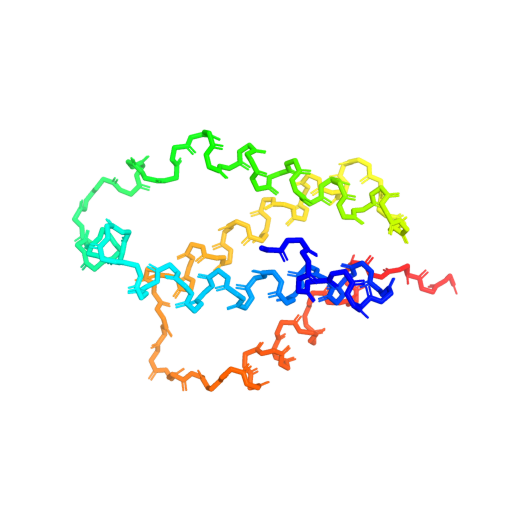1
ATOM 652 C C . ARG A 1 83 ? 7.704 -4.762 0.182 1.00 85.75 83 ARG A C 1
ATOM 654 O O . ARG A 1 83 ? 8.416 -5.211 -0.714 1.00 85.75 83 ARG A O 1
ATOM 661 N N . LEU A 1 84 ? 6.374 -4.715 0.086 1.00 88.44 84 LEU A N 1
ATOM 662 C CA . LEU A 1 84 ? 5.644 -5.184 -1.094 1.00 88.44 84 LEU A CA 1
ATOM 663 C C . LEU A 1 84 ? 5.940 -4.324 -2.323 1.00 88.44 84 LEU A C 1
ATOM 665 O O . LEU A 1 84 ? 6.242 -4.870 -3.379 1.00 88.44 84 LEU A O 1
ATOM 669 N N . LEU A 1 85 ? 5.887 -2.995 -2.194 1.00 85.56 85 LEU A N 1
ATOM 670 C CA . LEU A 1 85 ? 6.232 -2.074 -3.279 1.00 85.56 85 LEU A CA 1
ATOM 671 C C . LEU A 1 85 ? 7.652 -2.328 -3.774 1.00 85.56 85 LEU A C 1
ATOM 673 O O . LEU A 1 85 ? 7.864 -2.407 -4.980 1.00 85.56 85 LEU A O 1
ATOM 677 N N . HIS A 1 86 ? 8.603 -2.505 -2.856 1.00 80.81 86 HIS A N 1
ATOM 678 C CA . HIS A 1 86 ? 9.971 -2.841 -3.218 1.00 80.81 86 HIS A CA 1
ATOM 679 C C . HIS A 1 86 ? 10.060 -4.142 -4.000 1.00 80.81 86 HIS A C 1
ATOM 681 O O . HIS A 1 86 ? 10.568 -4.129 -5.117 1.00 80.81 86 HIS A O 1
ATOM 687 N N . SER A 1 87 ? 9.491 -5.221 -3.465 1.00 85.38 87 SER A N 1
ATOM 688 C CA . SER A 1 87 ? 9.484 -6.521 -4.132 1.00 85.38 87 SER A CA 1
ATOM 689 C C . SER A 1 87 ? 8.860 -6.452 -5.528 1.00 85.38 87 SER A C 1
ATOM 691 O O . SER A 1 87 ? 9.448 -6.955 -6.476 1.00 85.38 87 SER A O 1
ATOM 693 N N . PHE A 1 88 ? 7.724 -5.771 -5.702 1.00 86.00 88 PHE A N 1
ATOM 694 C CA . PHE A 1 88 ? 7.101 -5.635 -7.022 1.00 86.00 88 PHE A CA 1
ATOM 695 C C . PHE A 1 88 ? 7.943 -4.826 -8.020 1.00 86.00 88 PHE A C 1
ATOM 697 O O . PHE A 1 88 ? 7.866 -5.091 -9.220 1.00 86.00 88 PHE A O 1
ATOM 704 N N . LEU A 1 89 ? 8.711 -3.837 -7.552 1.00 81.00 89 LEU A N 1
ATOM 705 C CA . LEU A 1 89 ? 9.526 -2.973 -8.410 1.00 81.00 89 LEU A CA 1
ATOM 706 C C . LEU A 1 89 ? 10.853 -3.620 -8.818 1.00 81.00 89 LEU A C 1
ATOM 708 O O . LEU A 1 89 ? 11.319 -3.377 -9.930 1.00 81.00 89 LEU A O 1
ATOM 712 N N . THR A 1 90 ? 11.464 -4.420 -7.942 1.00 78.00 90 THR A N 1
ATOM 713 C CA . THR A 1 90 ? 12.761 -5.067 -8.202 1.00 78.00 90 THR A CA 1
ATOM 714 C C . THR A 1 90 ? 12.626 -6.488 -8.732 1.00 78.00 90 THR A C 1
ATOM 716 O O . THR A 1 90 ? 13.449 -6.922 -9.535 1.00 78.00 90 THR A O 1
ATOM 719 N N . GLU A 1 91 ? 11.569 -7.196 -8.339 1.00 78.81 91 GLU A N 1
ATOM 720 C CA . GLU A 1 91 ? 11.308 -8.590 -8.690 1.00 78.81 91 GLU A CA 1
ATOM 721 C C . GLU A 1 91 ? 9.856 -8.762 -9.177 1.00 78.81 91 GLU A C 1
ATOM 723 O O . GLU A 1 91 ? 9.029 -9.373 -8.496 1.00 78.81 91 GLU A O 1
ATOM 728 N N . PRO A 1 92 ? 9.507 -8.277 -10.385 1.00 66.88 92 PRO A N 1
ATOM 729 C CA . PRO A 1 92 ? 8.132 -8.304 -10.908 1.00 66.88 92 PRO A CA 1
ATOM 730 C C . PRO A 1 92 ? 7.524 -9.714 -11.105 1.00 66.88 92 PRO A C 1
ATOM 732 O O . PRO A 1 92 ? 6.372 -9.846 -11.527 1.00 66.88 92 PRO A O 1
ATOM 735 N N . GLY A 1 93 ? 8.251 -10.776 -10.747 1.00 67.44 93 GLY A N 1
ATOM 736 C CA . GLY A 1 93 ? 7.820 -12.167 -10.822 1.00 67.44 93 GLY A CA 1
ATOM 737 C C . GLY A 1 93 ? 7.823 -12.722 -12.249 1.00 67.44 93 GLY A C 1
ATOM 738 O O . GLY A 1 93 ? 7.956 -12.005 -13.234 1.00 67.44 93 GLY A O 1
ATOM 739 N N . THR A 1 94 ? 7.660 -14.040 -12.375 1.00 65.50 94 THR A N 1
ATOM 740 C CA . THR A 1 94 ? 7.676 -14.746 -13.674 1.00 65.50 94 THR A CA 1
ATOM 741 C C . THR A 1 94 ? 6.353 -14.665 -14.439 1.00 65.50 94 THR A C 1
ATOM 743 O O . THR A 1 94 ? 6.286 -15.056 -15.602 1.00 65.50 94 THR A O 1
ATOM 746 N N . ARG A 1 95 ? 5.287 -14.168 -13.797 1.00 75.69 95 ARG A N 1
ATOM 747 C CA . ARG A 1 95 ? 3.957 -13.991 -14.394 1.00 75.69 95 ARG A CA 1
ATOM 748 C C . ARG A 1 95 ? 3.549 -12.520 -14.298 1.00 75.69 95 ARG A C 1
ATOM 750 O O . ARG A 1 95 ? 3.100 -12.109 -13.223 1.00 75.69 95 ARG A O 1
ATOM 757 N N . PRO A 1 96 ? 3.690 -11.733 -15.377 1.00 74.00 96 PRO A N 1
ATOM 758 C CA . PRO A 1 96 ? 3.228 -10.353 -15.377 1.00 74.00 96 PRO A CA 1
ATOM 759 C C . PRO A 1 96 ? 1.712 -10.329 -15.166 1.00 74.00 96 PRO A C 1
ATOM 761 O O . PRO A 1 96 ? 0.970 -11.036 -15.844 1.00 74.00 96 PRO A O 1
ATOM 764 N N . ARG A 1 97 ? 1.262 -9.536 -14.191 1.00 86.50 97 ARG A N 1
ATOM 765 C CA . ARG A 1 97 ? -0.160 -9.301 -13.922 1.00 86.50 97 ARG A CA 1
ATOM 766 C C . ARG A 1 97 ? -0.601 -8.018 -14.606 1.00 86.50 97 ARG A C 1
ATOM 768 O O . ARG A 1 97 ? 0.113 -7.018 -14.570 1.00 86.50 97 ARG A O 1
ATOM 775 N N . THR A 1 98 ? -1.801 -8.025 -15.162 1.00 89.75 98 THR A N 1
ATOM 776 C CA . THR A 1 98 ? -2.493 -6.801 -15.570 1.00 89.75 98 THR A CA 1
ATOM 777 C C . THR A 1 98 ? -2.872 -5.966 -14.339 1.00 89.75 98 THR A C 1
ATOM 779 O O . THR A 1 98 ? -2.996 -6.486 -13.226 1.00 89.75 98 THR A O 1
ATOM 782 N N . GLU A 1 99 ? -3.091 -4.658 -14.513 1.00 89.25 99 GLU A N 1
ATOM 783 C CA . GLU A 1 99 ? -3.498 -3.779 -13.404 1.00 89.25 99 GLU A CA 1
ATOM 784 C C . GLU A 1 99 ? -4.777 -4.273 -12.681 1.00 89.25 99 GLU A C 1
ATOM 786 O O . GLU A 1 99 ? -4.792 -4.273 -11.447 1.00 89.25 99 GLU A O 1
ATOM 791 N N . PRO A 1 100 ? -5.836 -4.762 -13.369 1.00 93.44 100 PRO A N 1
ATOM 792 C CA . PRO A 1 100 ? -7.004 -5.345 -12.703 1.00 93.44 100 PRO A CA 1
ATOM 793 C C . PRO A 1 100 ? -6.689 -6.587 -11.858 1.00 93.44 100 PRO A C 1
ATOM 795 O O . PRO A 1 100 ? -7.216 -6.719 -10.752 1.00 93.44 100 PRO A O 1
ATOM 798 N N . GLU A 1 101 ? -5.817 -7.477 -12.334 1.00 93.75 101 GLU A N 1
ATOM 799 C CA . GLU A 1 101 ? -5.408 -8.674 -11.587 1.00 93.75 101 GLU A CA 1
ATOM 800 C C . GLU A 1 101 ? -4.585 -8.309 -10.353 1.00 93.75 101 GLU A C 1
ATOM 802 O O . GLU A 1 101 ? -4.791 -8.869 -9.274 1.00 93.75 101 GLU A O 1
ATOM 807 N N . LEU A 1 102 ? -3.681 -7.336 -10.488 1.00 92.12 102 LEU A N 1
ATOM 808 C CA . LEU A 1 102 ? -2.894 -6.826 -9.373 1.00 92.12 102 LEU A CA 1
ATOM 809 C C . LEU A 1 102 ? -3.786 -6.130 -8.338 1.00 92.12 102 LEU A C 1
ATOM 811 O O . LEU A 1 102 ? -3.652 -6.386 -7.143 1.00 92.12 102 LEU A O 1
ATOM 815 N N . ARG A 1 103 ? -4.764 -5.332 -8.784 1.00 93.56 103 ARG A N 1
ATOM 816 C CA . ARG A 1 103 ? -5.784 -4.730 -7.913 1.00 93.56 103 ARG A CA 1
ATOM 817 C C . ARG A 1 103 ? -6.557 -5.797 -7.144 1.00 93.56 103 ARG A C 1
ATOM 819 O O . ARG A 1 103 ? -6.731 -5.666 -5.935 1.00 93.56 103 ARG A O 1
ATOM 826 N N . ALA A 1 104 ? -7.013 -6.849 -7.823 1.00 94.94 104 ALA A N 1
ATOM 827 C CA . ALA A 1 104 ? -7.741 -7.946 -7.194 1.00 94.94 104 ALA A CA 1
ATOM 828 C C . ALA A 1 104 ? -6.876 -8.697 -6.169 1.00 94.94 104 ALA A C 1
ATOM 830 O O . ALA A 1 104 ? -7.366 -9.048 -5.095 1.00 94.94 104 ALA A O 1
ATOM 831 N N . LEU A 1 105 ? -5.591 -8.905 -6.471 1.00 93.44 105 LEU A N 1
ATOM 832 C CA . LEU A 1 105 ? -4.629 -9.511 -5.555 1.00 93.44 105 LEU A CA 1
ATOM 833 C C . LEU A 1 105 ? -4.433 -8.657 -4.297 1.00 93.44 105 LEU A C 1
ATOM 835 O O . LEU A 1 105 ? -4.609 -9.164 -3.191 1.00 93.44 105 LEU A O 1
ATOM 839 N N . LEU A 1 106 ? -4.134 -7.366 -4.453 1.00 92.88 106 LEU A N 1
ATOM 840 C CA . LEU A 1 106 ? -3.926 -6.458 -3.322 1.00 92.88 106 LEU A CA 1
ATOM 841 C C . LEU A 1 106 ? -5.198 -6.322 -2.476 1.00 92.88 106 LEU A C 1
ATOM 843 O O . LEU A 1 106 ? -5.127 -6.410 -1.253 1.00 92.88 106 LEU A O 1
ATOM 847 N N . LYS A 1 107 ? -6.377 -6.200 -3.106 1.00 93.31 107 LYS A N 1
ATOM 848 C CA . LYS A 1 107 ? -7.664 -6.171 -2.388 1.00 93.31 107 LYS A CA 1
ATOM 849 C C . LYS A 1 107 ? -7.909 -7.439 -1.584 1.00 93.31 107 LYS A C 1
ATOM 851 O O . LYS A 1 107 ? -8.340 -7.344 -0.442 1.00 93.31 107 LYS A O 1
ATOM 856 N N . ARG A 1 108 ? -7.630 -8.615 -2.147 1.00 94.56 108 ARG A N 1
ATOM 857 C CA . ARG A 1 108 ? -7.866 -9.894 -1.464 1.00 94.56 108 ARG A CA 1
ATOM 858 C C . ARG A 1 108 ? -7.045 -10.033 -0.184 1.00 94.56 108 ARG A C 1
ATOM 860 O O . ARG A 1 108 ? -7.563 -10.556 0.794 1.00 94.56 108 ARG A O 1
ATOM 867 N N . TRP A 1 109 ? -5.792 -9.585 -0.207 1.00 93.00 109 TRP A N 1
ATOM 868 C CA . TRP A 1 109 ? -4.851 -9.828 0.887 1.00 93.00 109 TRP A CA 1
ATOM 869 C C . TRP A 1 109 ? -4.720 -8.664 1.870 1.00 93.00 109 TRP A C 1
ATOM 871 O O . TRP A 1 109 ? -4.571 -8.908 3.062 1.00 93.00 109 TRP A O 1
ATOM 881 N N . LEU A 1 110 ? -4.798 -7.414 1.407 1.00 90.88 110 LEU A N 1
ATOM 882 C CA . LEU A 1 110 ? -4.571 -6.242 2.260 1.00 90.88 110 LEU A CA 1
ATOM 883 C C . LEU A 1 110 ? -5.864 -5.643 2.807 1.00 90.88 110 LEU A C 1
ATOM 885 O O . LEU A 1 110 ? -5.901 -5.203 3.951 1.00 90.88 110 LEU A O 1
ATOM 889 N N . LEU A 1 111 ? -6.946 -5.636 2.025 1.00 89.62 111 LEU A N 1
ATOM 890 C CA . LEU A 1 111 ? -8.182 -4.964 2.432 1.00 89.62 111 LEU A CA 1
ATOM 891 C C . LEU A 1 111 ? -8.783 -5.526 3.738 1.00 89.62 111 LEU A C 1
ATOM 893 O O . LEU A 1 111 ? -9.218 -4.715 4.553 1.00 89.62 111 LEU A O 1
ATOM 897 N N . PRO A 1 112 ? -8.766 -6.852 4.005 1.00 88.38 112 PRO A N 1
ATOM 898 C CA . PRO A 1 112 ? -9.215 -7.397 5.291 1.00 88.38 112 PRO A CA 1
ATOM 899 C C . PRO A 1 112 ? -8.347 -6.987 6.488 1.00 88.38 112 PRO A C 1
ATOM 901 O O . PRO A 1 112 ? -8.839 -6.985 7.609 1.00 88.38 112 PRO A O 1
ATOM 904 N N . ALA A 1 113 ? -7.069 -6.664 6.265 1.00 83.19 113 ALA A N 1
ATOM 905 C CA . ALA A 1 113 ? -6.155 -6.226 7.319 1.00 83.19 113 ALA A CA 1
ATOM 906 C C . ALA A 1 113 ? -6.295 -4.729 7.638 1.00 83.19 113 ALA A C 1
ATOM 908 O O . ALA A 1 113 ? -5.991 -4.314 8.748 1.00 83.19 113 ALA A O 1
ATOM 909 N N . ILE A 1 114 ? -6.748 -3.929 6.666 1.00 84.19 114 ILE A N 1
ATOM 910 C CA . ILE A 1 114 ? -6.921 -2.475 6.807 1.00 84.19 114 ILE A CA 1
ATOM 911 C C . ILE A 1 114 ? -8.316 -2.125 7.330 1.00 84.19 114 ILE A C 1
ATOM 913 O O . ILE A 1 114 ? -8.499 -1.139 8.043 1.00 84.19 114 ILE A O 1
ATOM 917 N N . ARG A 1 115 ? -9.324 -2.902 6.926 1.00 83.31 115 ARG A N 1
ATOM 918 C CA . ARG A 1 115 ? -10.704 -2.686 7.352 1.00 83.31 115 ARG A CA 1
ATOM 919 C C . ARG A 1 115 ? -10.895 -3.068 8.819 1.00 83.31 115 ARG A C 1
ATOM 921 O O . ARG A 1 115 ? -10.189 -3.947 9.313 1.00 83.31 115 ARG A O 1
ATOM 928 N N . PRO A 1 116 ? -11.895 -2.469 9.488 1.00 67.75 116 PRO A N 1
ATOM 929 C CA . PRO A 1 116 ? -12.282 -2.898 10.819 1.00 67.75 116 PRO A CA 1
ATOM 930 C C . PRO A 1 116 ? -12.554 -4.401 10.798 1.00 67.75 116 PRO A C 1
ATOM 932 O O . PRO A 1 116 ? -13.320 -4.888 9.958 1.00 67.75 116 PRO A O 1
ATOM 935 N N . ARG A 1 117 ? -11.928 -5.139 11.716 1.00 65.56 117 ARG A N 1
ATOM 936 C CA . ARG A 1 117 ? -12.320 -6.527 11.957 1.00 65.56 117 ARG A CA 1
ATOM 937 C C . ARG A 1 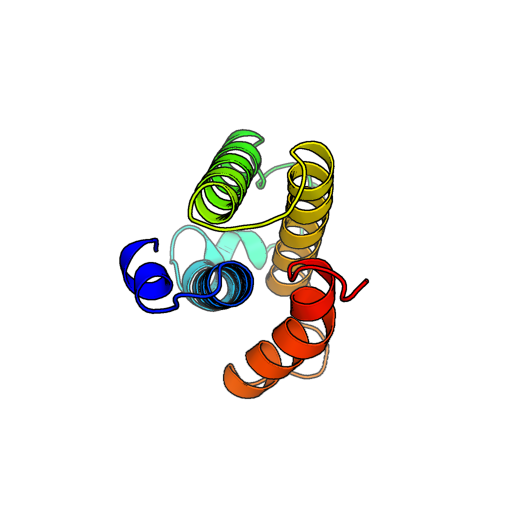117 ? -13.754 -6.491 12.474 1.00 65.56 117 ARG A C 1
ATOM 939 O O . ARG A 1 117 ? -14.048 -5.737 13.400 1.00 65.56 117 ARG A O 1
ATOM 946 N N . ALA A 1 118 ? -14.647 -7.255 11.848 1.00 57.38 118 ALA A N 1
ATOM 947 C CA . ALA A 1 118 ? -15.952 -7.495 12.444 1.00 57.38 118 ALA A CA 1
ATOM 948 C C . ALA A 1 118 ? -15.713 -8.142 13.817 1.00 57.38 118 ALA A C 1
ATOM 950 O O . ALA A 1 118 ? -14.924 -9.086 13.906 1.00 57.38 118 ALA A O 1
ATOM 951 N N . ALA A 1 119 ? -16.306 -7.553 14.856 1.00 48.91 119 ALA A N 1
ATOM 952 C CA . ALA A 1 119 ? -16.316 -8.116 16.201 1.00 48.91 119 ALA A CA 1
ATOM 953 C C . ALA A 1 119 ? -17.102 -9.432 16.231 1.00 48.91 119 ALA A C 1
ATOM 955 O O . ALA A 1 119 ? -18.080 -9.544 15.452 1.00 48.91 119 ALA A O 1
#

Foldseek 3Di:
DCVVLVVDLDLLSSLLVVLLVCLVVQCVDPVRNVVLVPPDDCPPPPVPVVVLVVLLVVLVVSCV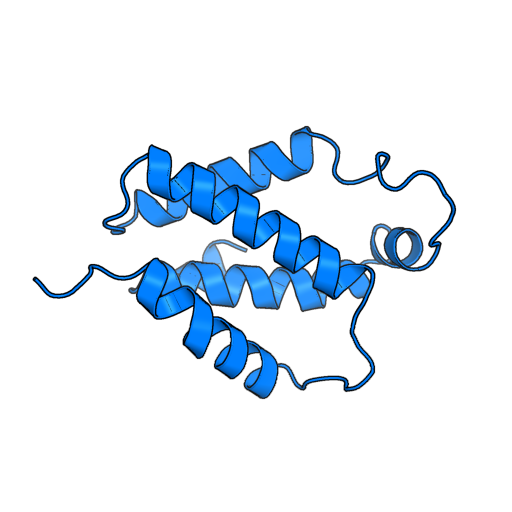SPWDDDNVLSVVVSVVSVVVSSCCSNPVDPDNDDSVRSSVVSCVPRVCSRHDDDD

Radius of gyration: 14.66 Å; Cα contacts (8 Å, |Δi|>4): 83; chains: 1; bounding box: 41×28×33 Å

Sequence (119 aa):
MLAHARRRRDPGERIIEAMLFLLREIPADPRLGPLFKKGREDGRGMYSVVTMEVSHHALRAVNEEGGTLTAREVDELAELILRLLHSFLTEPGTRPRTEPELRALLKRWLLPAIRPRAA

Mean predicted aligned error: 8.16 Å

Solvent-accessible surface area (backbone atoms only — not comparable to full-atom values): 7069 Å² total; per-residue (Å²): 112,70,78,74,27,65,77,46,85,48,38,45,59,24,52,50,52,50,51,55,46,48,70,54,48,44,66,69,33,86,82,51,23,62,63,50,70,60,86,68,96,55,96,71,75,74,73,41,67,66,61,51,50,54,52,42,51,52,52,48,54,40,38,72,62,73,42,75,66,50,76,66,55,46,52,55,48,40,53,51,50,52,54,49,53,49,44,52,62,65,54,61,65,97,65,82,68,54,72,71,57,47,49,53,51,49,48,69,66,47,36,70,75,52,41,78,72,84,128

Secondary structure (DSSP, 8-state):
-HHHHTT-SSHHHHHHHHHHHHHHHHHH-TTTHHHHH---S-TTSSS-HHHHHHHHHHHHHHHHTT----HHHHHHHHHHHHHHHHHHHH---SSPPPHHHHHHHHHHHHHHHHSPPP-